Protein AF-A0A6S7IFZ8-F1 (afdb_monomer)

Solvent-accessible surface area (backbone atoms only — not comparable to full-atom values): 2973 Å² total; per-residue (Å²): 94,34,67,86,57,43,57,78,46,90,76,61,55,75,67,39,45,52,53,41,52,50,46,54,49,57,76,69,36,87,64,42,50,73,46,82,40,92,50,91,56,33,40,67,49,76,41,77,113

Nearest PDB structures (foldseek):
  2hnk-assembly1_C  TM=9.619E-01  e=4.527E-04  Leptospira interrogans
  3tr6-assembly1_A-2  TM=9.510E-01  e=6.033E-04  Coxiella burnetii
  2hnk-assembly1_A  TM=9.707E-01  e=8.039E-04  Leptospira interrogans
  2hnk-assembly2_B-2  TM=9.739E-01  e=8.637E-04  Leptospira interrogans
  3r3h-assembly1_B  TM=9.365E-01  e=1.151E-03  Legionella pneumophila subsp. pneumophila str. Philadelphia 1

Sequence (49 aa):
VLWGGRVTKEEKDEDTTSIHNLNQKIHKDERVDNSLLPLADGLNLVRKI

Structure (mmCIF, N/CA/C/O backbone):
data_AF-A0A6S7IFZ8-F1
#
_entry.id   AF-A0A6S7IFZ8-F1
#
loop_
_atom_site.group_PDB
_atom_site.id
_atom_site.type_symbol
_atom_site.label_atom_id
_atom_site.label_alt_id
_atom_site.label_comp_id
_atom_site.label_asym_id
_atom_site.label_entity_id
_atom_site.label_seq_id
_atom_site.pdbx_PDB_ins_code
_atom_site.Cartn_x
_atom_site.Cartn_y
_atom_site.Cartn_z
_atom_site.occupancy
_atom_site.B_iso_or_equiv
_atom_site.auth_seq_id
_atom_site.auth_comp_id
_atom_site.auth_asym_id
_atom_site.auth_atom_id
_atom_site.pdbx_PDB_model_num
ATOM 1 N N . VAL A 1 1 ? -1.339 3.022 -2.308 1.00 83.50 1 VAL A N 1
ATOM 2 C CA . VAL A 1 1 ? -1.284 3.646 -3.652 1.00 83.50 1 VAL A CA 1
ATOM 3 C C . VAL A 1 1 ? -0.395 2.824 -4.576 1.00 83.50 1 VAL A C 1
ATOM 5 O O . VAL A 1 1 ? 0.477 2.121 -4.067 1.00 83.50 1 VAL A O 1
ATOM 8 N N . LEU A 1 2 ? -0.654 2.847 -5.889 1.00 78.88 2 LEU A N 1
ATOM 9 C CA . LEU A 1 2 ? -0.083 1.892 -6.852 1.00 78.88 2 LEU A CA 1
ATOM 10 C C . LEU A 1 2 ? 1.229 2.375 -7.501 1.00 78.88 2 LEU A C 1
ATOM 12 O O . LEU A 1 2 ? 2.023 1.533 -7.915 1.00 78.88 2 LEU A O 1
ATOM 16 N N . TRP A 1 3 ? 1.503 3.685 -7.540 1.00 87.19 3 TRP A N 1
ATOM 17 C CA . TRP A 1 3 ? 2.780 4.264 -8.009 1.00 87.19 3 TRP A CA 1
ATOM 18 C C . TRP A 1 3 ? 3.213 3.775 -9.406 1.00 87.19 3 TRP A C 1
ATOM 20 O O . TRP A 1 3 ? 4.333 3.301 -9.621 1.00 87.19 3 TRP A O 1
ATOM 30 N N . GLY A 1 4 ? 2.294 3.798 -10.362 1.00 81.00 4 GLY A N 1
ATOM 31 C CA . GLY A 1 4 ? 2.446 3.292 -11.726 1.00 81.00 4 GLY A CA 1
ATOM 32 C C . GLY A 1 4 ? 2.571 1.771 -11.793 1.00 81.00 4 GLY A C 1
ATOM 33 O O . GLY A 1 4 ? 3.194 1.241 -12.709 1.00 81.00 4 GLY A O 1
ATOM 34 N N . GLY A 1 5 ? 2.086 1.063 -10.769 1.00 82.56 5 GLY A N 1
ATOM 35 C CA . GLY A 1 5 ? 2.298 -0.373 -10.588 1.00 82.56 5 GLY A CA 1
ATOM 36 C C . GLY A 1 5 ? 3.721 -0.740 -10.151 1.00 82.56 5 GLY A C 1
ATOM 37 O O . GLY A 1 5 ? 4.054 -1.917 -10.073 1.00 82.56 5 GLY A O 1
ATOM 38 N N . ARG A 1 6 ? 4.598 0.225 -9.841 1.00 86.88 6 ARG A N 1
ATOM 39 C CA . ARG A 1 6 ? 5.980 -0.078 -9.420 1.00 86.88 6 ARG A CA 1
ATOM 40 C C . ARG A 1 6 ? 6.035 -0.810 -8.083 1.00 86.88 6 ARG A C 1
ATOM 42 O O . ARG A 1 6 ? 6.898 -1.658 -7.889 1.00 86.88 6 ARG A O 1
ATOM 49 N N . VAL A 1 7 ? 5.076 -0.560 -7.189 1.00 86.50 7 VAL A N 1
ATOM 50 C CA . VAL A 1 7 ? 5.021 -1.213 -5.866 1.00 86.50 7 VAL A CA 1
ATOM 51 C C . VAL A 1 7 ? 4.789 -2.724 -5.931 1.00 86.50 7 VAL A C 1
ATOM 53 O O . VAL A 1 7 ? 5.022 -3.399 -4.928 1.00 86.50 7 VAL A O 1
ATOM 56 N N . THR A 1 8 ? 4.336 -3.250 -7.076 1.00 86.38 8 THR A N 1
ATOM 57 C CA . THR A 1 8 ? 4.107 -4.686 -7.296 1.00 86.38 8 THR A CA 1
ATOM 58 C C . THR A 1 8 ? 5.304 -5.392 -7.936 1.00 86.38 8 THR A C 1
ATOM 60 O O . THR A 1 8 ? 5.279 -6.612 -8.052 1.00 86.38 8 THR A O 1
ATOM 63 N N . LYS A 1 9 ? 6.341 -4.658 -8.363 1.00 88.75 9 LYS A N 1
ATOM 64 C CA . LYS A 1 9 ? 7.570 -5.231 -8.933 1.00 88.75 9 LYS A CA 1
ATOM 65 C C . LYS A 1 9 ? 8.514 -5.714 -7.826 1.00 88.75 9 LYS A C 1
ATOM 67 O O . LYS A 1 9 ? 8.447 -5.233 -6.690 1.00 88.75 9 LYS A O 1
ATOM 72 N N . GLU A 1 10 ? 9.383 -6.673 -8.144 1.00 84.56 10 GLU A N 1
ATOM 73 C CA . GLU A 1 10 ? 10.390 -7.181 -7.200 1.00 84.56 10 GLU A CA 1
ATOM 74 C C . GLU A 1 10 ? 11.436 -6.109 -6.887 1.00 84.56 10 GLU A C 1
ATOM 76 O O . GLU A 1 10 ? 11.572 -5.714 -5.728 1.00 84.56 10 GLU A O 1
ATOM 81 N N . GLU A 1 11 ? 12.081 -5.568 -7.922 1.00 88.31 11 GLU A N 1
ATOM 82 C CA . GLU A 1 11 ? 12.994 -4.432 -7.803 1.00 88.31 11 GLU A CA 1
ATOM 83 C C . GLU A 1 11 ? 12.229 -3.130 -7.548 1.00 88.31 11 GLU A C 1
ATOM 85 O O . GLU A 1 11 ? 11.280 -2.785 -8.260 1.00 88.31 11 GLU A O 1
ATOM 90 N N . LYS A 1 12 ? 12.656 -2.399 -6.516 1.00 89.56 12 LYS A N 1
ATOM 91 C CA . LYS A 1 12 ? 12.065 -1.130 -6.091 1.00 89.56 12 LYS A CA 1
ATOM 92 C C . LYS A 1 12 ? 13.181 -0.121 -5.857 1.00 89.56 12 LYS A 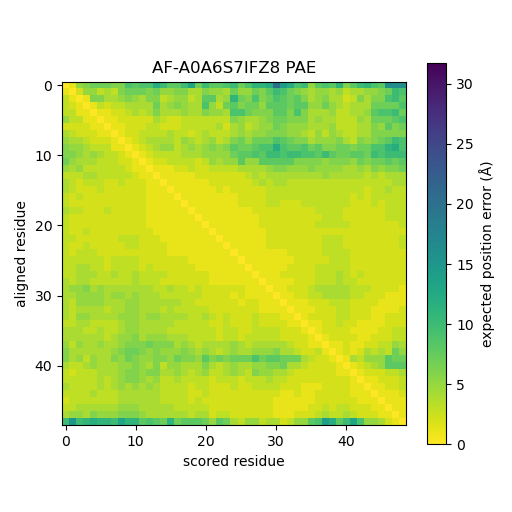C 1
ATOM 94 O O . LYS A 1 12 ? 14.150 -0.424 -5.167 1.00 89.56 12 LYS A O 1
ATOM 99 N N . A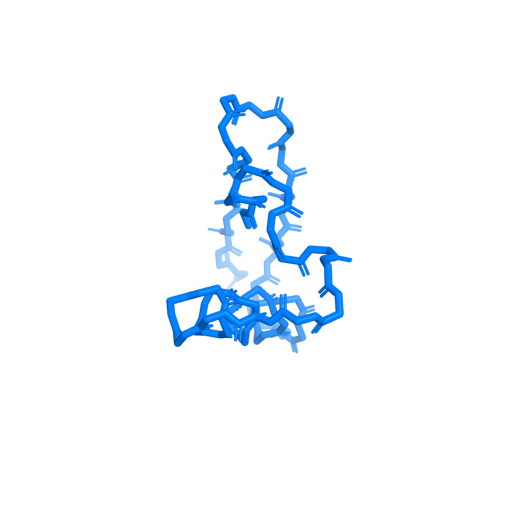SP A 1 13 ? 13.018 1.075 -6.410 1.00 92.75 13 ASP A N 1
ATOM 100 C CA . ASP A 1 13 ? 13.833 2.232 -6.035 1.00 92.75 13 ASP A CA 1
ATOM 101 C C . ASP A 1 13 ? 13.480 2.707 -4.608 1.00 92.75 13 ASP A C 1
ATOM 103 O O . ASP A 1 13 ? 12.573 2.173 -3.953 1.00 92.75 13 ASP A O 1
ATOM 107 N N . GLU A 1 14 ? 14.225 3.684 -4.089 1.00 94.62 14 GLU A N 1
ATOM 108 C CA . GLU A 1 14 ? 14.044 4.209 -2.728 1.00 94.62 14 GLU A CA 1
ATOM 109 C C . GLU A 1 14 ? 12.624 4.762 -2.499 1.00 94.62 14 GLU A C 1
ATOM 111 O O . GLU A 1 14 ? 11.988 4.467 -1.479 1.00 94.62 14 GLU A O 1
ATOM 116 N N . ASP A 1 15 ? 12.079 5.471 -3.490 1.00 92.62 15 ASP A N 1
ATOM 117 C CA . ASP A 1 15 ? 10.726 6.030 -3.450 1.00 92.62 15 ASP A CA 1
ATOM 118 C C . ASP A 1 15 ? 9.663 4.925 -3.425 1.00 92.62 15 ASP A C 1
ATOM 120 O O . ASP A 1 15 ? 8.762 4.911 -2.582 1.00 92.62 15 ASP A O 1
ATOM 124 N N . THR A 1 16 ? 9.783 3.946 -4.321 1.00 93.00 16 THR A N 1
ATOM 125 C CA . THR A 1 16 ? 8.863 2.809 -4.425 1.00 93.00 16 THR A CA 1
ATOM 126 C C . THR A 1 16 ? 8.916 1.957 -3.159 1.00 93.00 16 THR A C 1
ATOM 128 O O . THR A 1 16 ? 7.878 1.481 -2.694 1.00 93.00 16 THR A O 1
ATOM 131 N N . THR A 1 17 ? 10.099 1.799 -2.563 1.00 93.75 17 THR A N 1
ATOM 132 C CA . THR A 1 17 ? 10.283 1.106 -1.281 1.00 93.75 17 THR A CA 1
ATOM 133 C C . THR A 1 17 ? 9.582 1.853 -0.151 1.00 93.75 17 THR A C 1
ATOM 135 O O . THR A 1 17 ? 8.829 1.249 0.617 1.00 93.75 17 THR A O 1
ATOM 138 N N . SER A 1 18 ? 9.749 3.173 -0.084 1.00 94.56 18 SER A N 1
ATOM 139 C CA . SER A 1 18 ? 9.101 4.022 0.921 1.00 94.56 18 SER A CA 1
ATOM 140 C C . SER A 1 18 ? 7.574 3.966 0.820 1.00 94.56 18 SER A C 1
ATOM 142 O O . SER A 1 18 ? 6.885 3.766 1.824 1.00 94.56 18 SER A O 1
ATOM 144 N N . ILE A 1 19 ? 7.032 4.041 -0.399 1.00 93.25 19 ILE A N 1
ATOM 145 C CA . ILE A 1 19 ? 5.589 3.933 -0.656 1.00 93.25 19 ILE A CA 1
ATOM 146 C C . ILE A 1 19 ? 5.069 2.530 -0.326 1.00 93.25 19 ILE A C 1
ATOM 148 O O . ILE A 1 1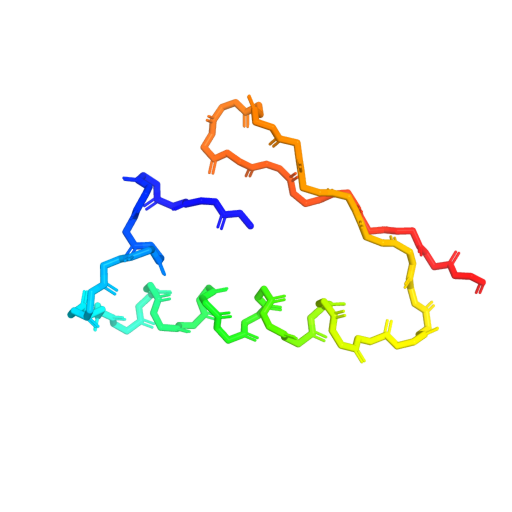9 ? 3.999 2.390 0.273 1.00 93.25 19 ILE A O 1
ATOM 152 N N . HIS A 1 20 ? 5.817 1.480 -0.676 1.00 93.38 20 HIS A N 1
ATOM 153 C CA . HIS A 1 20 ? 5.457 0.104 -0.342 1.00 93.38 20 HIS A CA 1
ATOM 154 C C . HIS A 1 20 ? 5.382 -0.097 1.178 1.00 93.38 20 HIS A C 1
ATOM 156 O O . HIS A 1 20 ? 4.385 -0.617 1.682 1.00 93.38 20 HIS A O 1
ATOM 162 N N . ASN A 1 21 ? 6.382 0.384 1.917 1.00 95.12 21 ASN A N 1
ATOM 163 C CA . ASN A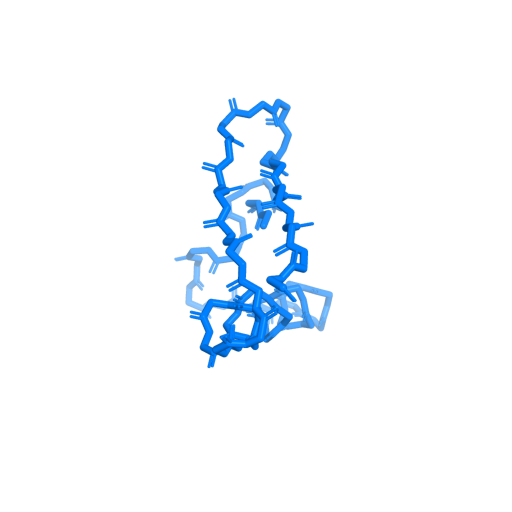 1 21 ? 6.419 0.303 3.376 1.00 95.12 21 ASN A CA 1
ATOM 164 C C . ASN A 1 21 ? 5.266 1.078 4.023 1.00 95.12 21 ASN A C 1
ATOM 166 O O . ASN A 1 21 ? 4.639 0.579 4.959 1.00 95.12 21 ASN A O 1
ATOM 170 N N . LEU A 1 22 ? 4.932 2.262 3.503 1.00 94.88 22 LEU A N 1
ATOM 171 C CA . LEU A 1 22 ? 3.771 3.027 3.957 1.00 94.88 22 LEU A CA 1
ATOM 172 C C . LEU A 1 22 ? 2.462 2.257 3.733 1.00 94.88 22 LEU A C 1
ATOM 174 O O . LEU A 1 22 ? 1.648 2.158 4.651 1.00 94.88 22 LEU A O 1
ATOM 178 N N . ASN A 1 23 ? 2.270 1.682 2.542 1.00 93.31 23 ASN A N 1
ATOM 179 C CA . ASN A 1 23 ? 1.094 0.866 2.234 1.00 93.31 23 ASN A CA 1
ATOM 180 C C . ASN A 1 23 ? 0.976 -0.331 3.194 1.00 93.31 23 ASN A C 1
ATOM 182 O O . ASN A 1 23 ? -0.104 -0.579 3.724 1.00 93.31 23 ASN A O 1
ATOM 186 N N . GLN A 1 24 ? 2.081 -1.037 3.459 1.00 94.50 24 GLN A N 1
ATOM 187 C CA . GLN A 1 24 ? 2.11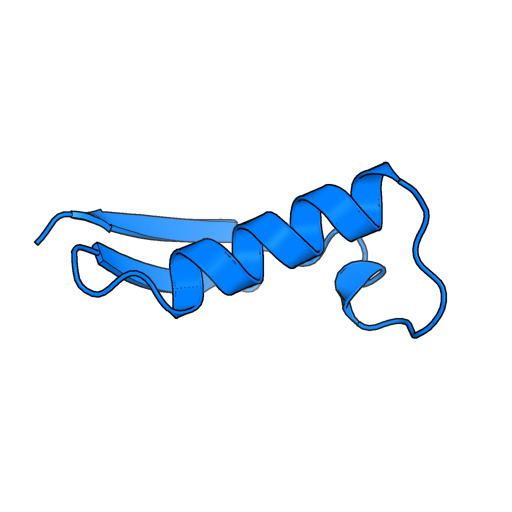7 -2.156 4.408 1.00 94.50 24 GLN A CA 1
ATOM 188 C C . GLN A 1 24 ? 1.809 -1.716 5.840 1.00 94.50 24 GLN A C 1
ATOM 190 O O . GLN A 1 24 ? 1.091 -2.410 6.556 1.00 94.50 24 GLN A O 1
ATOM 195 N N . LYS A 1 25 ? 2.327 -0.557 6.255 1.00 95.88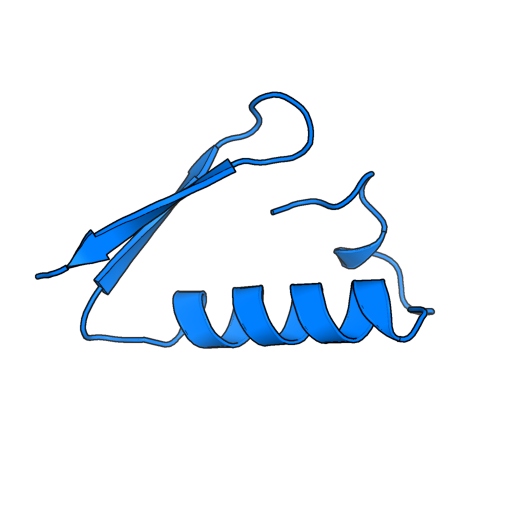 25 LYS A N 1
ATOM 196 C CA . LYS A 1 25 ? 2.065 0.007 7.579 1.00 95.88 25 LYS A CA 1
ATOM 197 C C . LYS A 1 25 ? 0.583 0.321 7.762 1.00 95.88 25 LYS A C 1
ATOM 199 O O . LYS A 1 25 ? 0.011 -0.108 8.751 1.00 95.88 25 LYS A O 1
ATOM 204 N N . ILE A 1 26 ? -0.030 1.025 6.809 1.00 94.62 26 ILE A N 1
ATOM 205 C CA . ILE A 1 26 ? -1.456 1.384 6.861 1.00 94.62 26 ILE A CA 1
ATOM 206 C C . ILE A 1 26 ? -2.331 0.127 6.841 1.00 94.62 26 ILE A C 1
ATOM 208 O O . ILE A 1 26 ? -3.289 0.043 7.597 1.00 94.62 26 ILE A O 1
ATOM 212 N N . HIS A 1 27 ? -1.993 -0.867 6.015 1.00 94.00 27 HIS A N 1
ATOM 213 C CA . HIS A 1 27 ? -2.768 -2.106 5.918 1.00 94.00 27 HIS A CA 1
ATOM 214 C C . HIS A 1 27 ? -2.794 -2.918 7.224 1.00 94.00 27 HIS A C 1
ATOM 216 O O . HIS A 1 27 ? -3.751 -3.643 7.468 1.00 94.00 27 HIS A O 1
ATOM 222 N N . LYS A 1 28 ? -1.754 -2.793 8.058 1.00 96.00 28 LYS A N 1
ATOM 223 C CA . LYS A 1 28 ? -1.631 -3.482 9.353 1.00 96.00 28 LYS A CA 1
ATOM 224 C C . LYS A 1 28 ? -2.018 -2.605 10.550 1.00 96.00 28 LYS A C 1
ATOM 226 O O . LYS A 1 28 ? -1.868 -3.043 11.686 1.00 96.00 28 LYS A O 1
ATOM 231 N N . ASP A 1 29 ? -2.438 -1.361 10.327 1.00 96.88 29 ASP A N 1
ATOM 232 C CA . ASP A 1 29 ? -2.756 -0.429 11.409 1.00 96.88 29 ASP A CA 1
ATOM 233 C C . ASP A 1 29 ? -4.212 -0.612 11.855 1.00 96.88 29 ASP A C 1
ATOM 235 O O . ASP A 1 29 ? -5.140 -0.151 11.202 1.00 96.88 29 ASP A O 1
ATOM 239 N N . GLU A 1 30 ? -4.408 -1.265 12.999 1.00 96.56 30 GLU A N 1
ATOM 240 C CA . GLU A 1 30 ? -5.734 -1.568 13.562 1.00 96.56 30 GLU A CA 1
ATOM 241 C C . GLU A 1 30 ? -6.531 -0.323 13.991 1.00 96.56 30 GLU A C 1
ATOM 243 O O . GLU A 1 30 ? -7.713 -0.415 14.312 1.00 96.56 30 GLU A O 1
ATOM 248 N N . ARG A 1 31 ? -5.905 0.862 14.018 1.00 97.00 31 ARG A N 1
ATOM 249 C CA . ARG A 1 31 ? -6.555 2.123 14.417 1.00 97.00 31 ARG A CA 1
ATOM 250 C C . ARG A 1 31 ? -7.314 2.785 13.268 1.00 97.00 31 ARG A C 1
ATOM 252 O O . ARG A 1 31 ? -7.941 3.831 13.467 1.00 97.00 31 ARG A O 1
ATOM 259 N N . VAL A 1 32 ? -7.190 2.244 12.058 1.00 97.00 32 VAL A N 1
ATOM 260 C CA . VAL A 1 32 ? -7.770 2.816 10.849 1.00 97.00 32 VAL A CA 1
ATOM 261 C C . VAL A 1 32 ? -8.461 1.752 10.013 1.00 97.00 32 VAL A C 1
ATOM 263 O O . VAL A 1 32 ? -8.068 0.593 9.969 1.00 97.00 32 VAL A O 1
ATOM 266 N N . ASP A 1 33 ? -9.481 2.196 9.302 1.00 95.88 33 ASP A N 1
ATOM 267 C CA . ASP A 1 33 ? -10.127 1.467 8.228 1.00 95.88 33 ASP A CA 1
ATOM 268 C C . ASP A 1 33 ? -9.584 2.011 6.899 1.00 95.88 33 ASP A C 1
ATOM 270 O O . ASP A 1 33 ? -9.584 3.227 6.670 1.00 95.88 33 ASP A O 1
ATOM 274 N N . ASN A 1 34 ? -9.046 1.136 6.050 1.00 94.44 34 ASN A N 1
ATOM 275 C CA . ASN A 1 34 ? -8.341 1.518 4.828 1.00 94.44 34 ASN A CA 1
ATOM 276 C C . ASN A 1 34 ? -8.960 0.856 3.596 1.00 94.44 34 ASN A C 1
ATOM 278 O O . ASN A 1 34 ? -9.106 -0.363 3.542 1.00 94.44 34 ASN A O 1
ATOM 282 N N . SER A 1 35 ? -9.211 1.658 2.561 1.00 93.88 35 SER A N 1
ATOM 283 C CA . SER A 1 35 ? -9.668 1.195 1.252 1.00 93.88 35 SER A CA 1
ATOM 284 C C . SER A 1 35 ? -8.772 1.737 0.138 1.00 93.88 35 SER A C 1
ATOM 286 O O . SER A 1 35 ? -8.578 2.948 0.015 1.00 93.88 35 SER A O 1
ATOM 288 N N . LEU A 1 36 ? -8.220 0.839 -0.684 1.00 91.38 36 LEU A N 1
ATOM 289 C CA . LEU A 1 36 ? -7.435 1.195 -1.867 1.00 91.38 36 LEU A CA 1
ATOM 290 C C . LEU A 1 36 ? -8.347 1.221 -3.097 1.00 91.38 36 LEU A C 1
ATOM 292 O O . LEU A 1 36 ? -8.821 0.182 -3.553 1.00 91.38 36 LEU A O 1
ATOM 296 N N . LEU A 1 37 ? -8.555 2.409 -3.658 1.00 91.81 37 LEU A N 1
ATOM 297 C CA . LEU A 1 37 ? -9.387 2.628 -4.837 1.00 91.81 37 LEU A CA 1
ATOM 298 C C . LEU A 1 37 ? -8.516 2.731 -6.103 1.00 91.81 37 LEU A C 1
ATOM 300 O O . LEU A 1 37 ? -7.508 3.449 -6.083 1.00 91.81 37 LEU A O 1
ATOM 304 N N . PRO A 1 38 ? -8.900 2.090 -7.226 1.00 88.56 38 PRO A N 1
ATOM 305 C CA . PRO A 1 38 ? -8.189 2.184 -8.502 1.00 88.56 38 PRO A CA 1
ATOM 306 C C . PRO A 1 38 ? -8.536 3.489 -9.242 1.00 88.56 38 PRO A C 1
ATOM 308 O O . PRO A 1 38 ? -8.995 3.480 -10.381 1.00 88.56 38 PRO A O 1
ATOM 311 N N . LEU A 1 39 ? -8.358 4.629 -8.572 1.00 90.81 39 LEU A N 1
ATOM 312 C CA . LEU A 1 39 ? -8.528 5.963 -9.146 1.00 90.81 39 LEU A CA 1
ATOM 313 C C . LEU A 1 39 ? -7.158 6.575 -9.432 1.00 90.81 39 LEU A C 1
ATOM 315 O O . LEU A 1 39 ? -6.294 6.572 -8.554 1.00 90.81 39 LEU A O 1
ATOM 319 N N . ALA A 1 40 ? -6.980 7.117 -10.642 1.00 90.06 40 ALA A N 1
ATOM 320 C CA . ALA A 1 40 ? -5.701 7.631 -11.134 1.00 90.06 40 ALA A CA 1
ATOM 321 C C . ALA A 1 40 ? -4.562 6.622 -10.884 1.00 90.06 40 ALA A C 1
ATOM 323 O O . ALA A 1 40 ? -4.630 5.495 -11.367 1.00 90.06 40 ALA A O 1
ATOM 324 N N . ASP A 1 41 ? -3.554 6.998 -10.096 1.00 86.25 41 ASP A N 1
ATOM 325 C CA . ASP A 1 41 ? -2.399 6.153 -9.771 1.00 86.25 41 ASP A CA 1
ATOM 326 C C . ASP A 1 41 ? -2.560 5.332 -8.466 1.00 86.25 41 ASP A C 1
ATOM 328 O O . ASP A 1 41 ? -1.604 4.917 -7.797 1.00 86.25 41 ASP A O 1
ATOM 332 N N . GLY A 1 42 ? -3.816 5.102 -8.081 1.00 90.19 42 GLY A N 1
ATOM 333 C CA . GLY A 1 42 ? -4.234 4.436 -6.854 1.00 90.19 42 GLY A CA 1
ATOM 334 C C . GLY A 1 42 ? -4.390 5.416 -5.693 1.00 90.19 42 GLY A C 1
ATOM 335 O O . GLY A 1 42 ? -3.455 6.125 -5.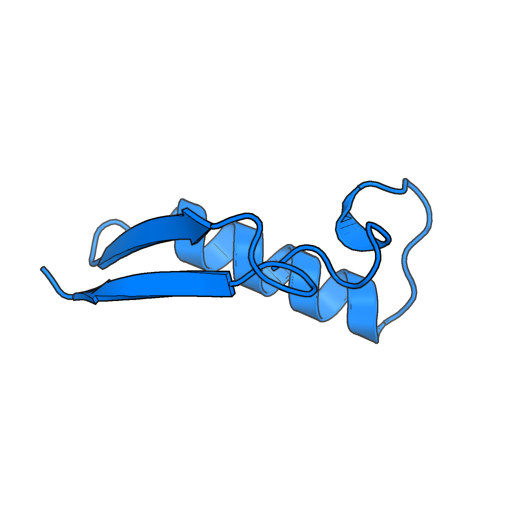331 1.00 90.19 42 GLY A O 1
ATOM 336 N N . LEU A 1 43 ? -5.555 5.395 -5.047 1.00 91.81 43 LEU A N 1
ATOM 337 C CA . LEU A 1 43 ? -5.903 6.263 -3.922 1.00 91.81 43 LEU A CA 1
ATOM 338 C C . LEU A 1 43 ? -6.132 5.422 -2.661 1.00 91.81 43 LEU A C 1
ATOM 340 O O . LEU A 1 43 ? -6.992 4.549 -2.663 1.00 91.81 43 LEU A O 1
ATOM 344 N N . ASN A 1 44 ? -5.386 5.687 -1.583 1.00 92.25 44 ASN A N 1
ATOM 345 C CA . ASN A 1 44 ? -5.692 5.123 -0.263 1.00 92.25 44 ASN A CA 1
ATOM 346 C C . ASN A 1 44 ? -6.659 6.064 0.462 1.00 92.25 44 ASN A C 1
ATOM 348 O O . ASN A 1 44 ? -6.288 7.196 0.775 1.00 92.25 44 ASN A O 1
ATOM 352 N N . LEU A 1 45 ? -7.867 5.592 0.758 1.00 93.50 45 LEU A N 1
ATOM 353 C CA . LEU A 1 45 ? -8.788 6.255 1.671 1.00 93.50 45 LEU A CA 1
ATOM 354 C C . LEU A 1 45 ? -8.616 5.639 3.058 1.00 93.50 45 LEU A C 1
ATOM 356 O O . LEU A 1 45 ? -8.949 4.475 3.262 1.00 93.50 45 LEU A O 1
ATOM 360 N N . VAL A 1 46 ? -8.100 6.427 3.999 1.00 96.50 46 VAL A N 1
ATOM 361 C CA . VAL A 1 46 ? -7.833 5.987 5.372 1.00 96.50 46 VAL A CA 1
ATOM 362 C C . VAL A 1 46 ? -8.743 6.755 6.318 1.00 96.50 46 VAL A C 1
ATOM 364 O O . VAL A 1 46 ? -8.651 7.980 6.419 1.00 96.50 46 VAL A O 1
ATOM 367 N N . ARG A 1 47 ? -9.621 6.042 7.018 1.00 96.75 47 ARG A N 1
ATOM 368 C CA . ARG A 1 47 ? -10.529 6.605 8.016 1.00 96.75 47 ARG A CA 1
ATOM 369 C C . ARG A 1 47 ? -10.107 6.134 9.397 1.00 96.75 47 ARG A C 1
ATOM 3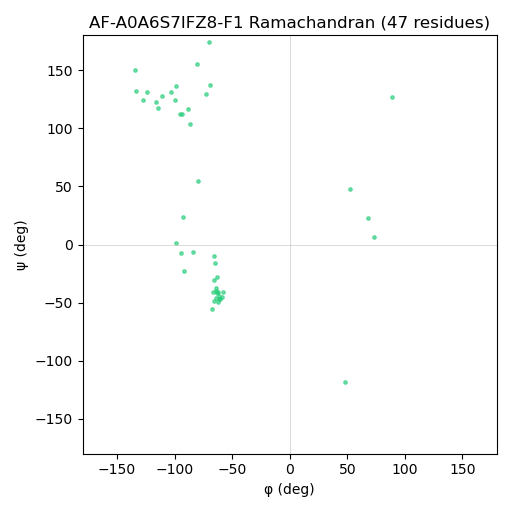71 O O . ARG A 1 47 ? -9.980 4.940 9.635 1.00 96.75 47 ARG A O 1
ATOM 378 N N . LYS A 1 48 ? -9.922 7.069 10.323 1.00 95.69 48 LYS A N 1
ATOM 379 C CA . LYS A 1 48 ? -9.689 6.737 11.729 1.00 95.69 48 LYS A CA 1
ATOM 380 C C . LYS A 1 48 ? -10.965 6.160 12.355 1.00 95.69 48 LYS A C 1
ATOM 382 O O . LYS A 1 48 ? -12.049 6.687 12.094 1.00 95.69 48 LYS A O 1
ATOM 387 N N . ILE A 1 49 ? -10.805 5.101 13.147 1.00 88.56 49 ILE A N 1
ATOM 388 C CA . ILE A 1 49 ? -11.875 4.496 13.955 1.00 88.56 49 ILE A CA 1
ATOM 389 C C . ILE A 1 49 ? -12.099 5.322 15.227 1.00 88.56 49 ILE A C 1
ATOM 391 O O . ILE A 1 49 ? -11.099 5.812 15.809 1.00 88.56 49 ILE A O 1
#

Radius 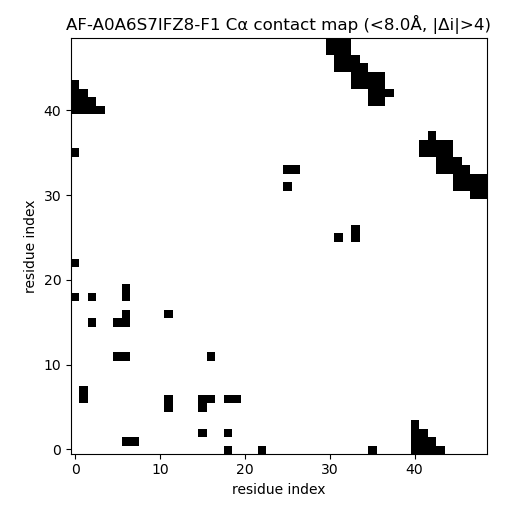of gyration: 11.17 Å; Cα contacts (8 Å, |Δi|>4): 54; chains: 1; bounding box: 26×15×26 Å

Foldseek 3Di:
DCQQVQLVDPDDDPVSVVVVVVVVCQVPDPQWDWDWDPDDNIDIDIGGD

Mean predicted aligned error: 3.39 Å

pLDDT: mean 91.55, std 4.46, range [78.88, 97.0]

Secondary structure (DSSP, 8-state):
--GGGGGGSSS--HHHHHHHHHHHHHHT-TTEEEEEE-STT-EEEEEE-

InterPro domains:
  IPR002935 Class I-like SAM-dependent O-methyltransferase [PF01596] (1-49)
  IPR002935 Class I-like SAM-dependent O-methyltransferase [PS51682] (1-49)
  IPR029063 S-adenosyl-L-methionine-dependent methyltransferase superfamily [G3DSA:3.40.50.150] (1-48)

Organism: Paramuricea clavata (NCBI:txid317549)